Protein AF-A0A963LXM6-F1 (afdb_monomer_lite)

Foldseek 3Di:
DEDEDQALVSLCCCVVVVHDYYDFDPPPPPPGTHDAPQQDDDDPHGHQDPDPDSCLVSRVRCVVVVVVVVVVVD

Structure (mmCIF, N/CA/C/O backbone):
data_AF-A0A963LXM6-F1
#
_entry.id   AF-A0A963LXM6-F1
#
loop_
_atom_site.group_PDB
_atom_site.id
_atom_site.type_symbol
_atom_site.label_atom_id
_atom_site.label_alt_id
_atom_site.label_comp_id
_atom_site.label_asym_id
_atom_site.label_entity_id
_atom_site.label_seq_id
_atom_site.pdbx_PDB_ins_code
_atom_site.Cartn_x
_atom_site.Cartn_y
_atom_site.Cartn_z
_atom_site.occupancy
_atom_site.B_iso_or_equiv
_atom_site.auth_seq_id
_atom_site.auth_comp_id
_atom_site.auth_asym_id
_atom_site.auth_atom_id
_atom_site.pdbx_PDB_model_num
ATOM 1 N N . LEU A 1 1 ? -1.282 3.825 -17.094 1.00 84.88 1 LEU A N 1
ATOM 2 C CA . LEU A 1 1 ? -1.274 4.844 -16.018 1.00 84.88 1 LEU A CA 1
ATOM 3 C C . LEU A 1 1 ? -0.379 4.350 -14.891 1.00 84.88 1 LEU A C 1
ATOM 5 O O . LEU A 1 1 ? -0.384 3.147 -14.655 1.00 84.88 1 LEU A O 1
ATOM 9 N N . LEU A 1 2 ? 0.375 5.253 -14.257 1.00 94.88 2 LEU A N 1
ATOM 10 C CA . LEU A 1 2 ? 1.276 4.966 -13.134 1.00 94.88 2 LEU A CA 1
ATOM 11 C C . LEU A 1 2 ? 0.931 5.913 -11.971 1.00 94.88 2 LEU A C 1
ATOM 13 O O . LEU A 1 2 ? 1.412 7.045 -11.959 1.00 94.88 2 LEU A O 1
ATOM 17 N N . PRO A 1 3 ? 0.027 5.521 -11.055 1.00 96.12 3 PRO A N 1
ATOM 18 C CA . PRO A 1 3 ? -0.391 6.387 -9.959 1.00 96.12 3 PRO A CA 1
ATOM 19 C C . PRO A 1 3 ? 0.763 6.718 -8.998 1.00 96.12 3 PRO A C 1
ATOM 21 O O . PRO A 1 3 ? 1.463 5.820 -8.518 1.00 96.12 3 PRO A O 1
ATOM 24 N N . HIS A 1 4 ? 0.908 8.007 -8.686 1.00 96.25 4 HIS A N 1
ATOM 25 C CA . HIS A 1 4 ? 1.781 8.518 -7.626 1.00 96.25 4 HIS A CA 1
ATOM 26 C C . HIS A 1 4 ? 1.192 8.217 -6.240 1.00 96.25 4 HIS A C 1
ATOM 28 O O . HIS A 1 4 ? -0.030 8.161 -6.086 1.00 96.25 4 HIS A O 1
ATOM 34 N N . GLY A 1 5 ? 2.046 8.072 -5.222 1.00 94.50 5 GLY A N 1
ATOM 35 C CA . GLY A 1 5 ? 1.629 8.100 -3.813 1.00 94.50 5 GLY A CA 1
ATOM 36 C C . GLY A 1 5 ? 2.076 6.912 -2.963 1.00 94.50 5 GLY A C 1
ATOM 37 O O . GLY A 1 5 ? 2.012 6.991 -1.740 1.00 94.50 5 GLY A O 1
ATOM 38 N N . GLY A 1 6 ? 2.564 5.823 -3.562 1.00 93.31 6 GLY A N 1
ATOM 39 C CA . GLY A 1 6 ? 3.306 4.800 -2.812 1.00 93.31 6 GLY A CA 1
ATOM 40 C C . GLY A 1 6 ? 2.546 4.021 -1.731 1.00 93.31 6 GLY A C 1
ATOM 41 O O . GLY A 1 6 ? 3.192 3.430 -0.863 1.00 93.31 6 GLY A O 1
ATOM 42 N N . HIS A 1 7 ? 1.208 4.024 -1.758 1.00 94.50 7 HIS A N 1
ATOM 43 C CA . HIS A 1 7 ? 0.340 3.439 -0.728 1.00 94.50 7 HIS A CA 1
ATOM 44 C C . HIS A 1 7 ? -0.457 2.223 -1.230 1.00 94.50 7 HIS A C 1
ATOM 46 O O . HIS A 1 7 ? -0.677 2.061 -2.432 1.00 94.50 7 HIS A O 1
ATOM 52 N N . LEU A 1 8 ? -0.931 1.379 -0.302 1.00 95.06 8 LEU A N 1
ATOM 53 C CA . LEU A 1 8 ? -1.640 0.116 -0.587 1.00 95.06 8 LEU A CA 1
ATOM 54 C C . LEU A 1 8 ? -2.816 0.274 -1.564 1.00 95.06 8 LEU A C 1
ATOM 56 O O . LEU A 1 8 ? -3.010 -0.566 -2.435 1.00 95.06 8 LEU A O 1
ATOM 60 N N . ILE A 1 9 ? -3.558 1.382 -1.489 1.00 95.50 9 ILE A N 1
ATOM 61 C CA . ILE A 1 9 ? -4.685 1.642 -2.400 1.00 95.50 9 ILE A CA 1
ATOM 62 C C . ILE A 1 9 ? -4.232 1.663 -3.873 1.00 95.50 9 ILE A C 1
ATOM 64 O O . ILE A 1 9 ? -4.922 1.111 -4.726 1.00 95.50 9 ILE A O 1
ATOM 68 N N . ASN A 1 10 ? -3.058 2.227 -4.184 1.00 96.00 10 ASN A N 1
ATOM 69 C CA . ASN A 1 10 ? -2.552 2.249 -5.560 1.00 96.00 10 ASN A CA 1
ATOM 70 C C . ASN A 1 10 ? -2.214 0.842 -6.048 1.00 96.00 10 ASN A C 1
ATOM 72 O O . ASN A 1 10 ? -2.520 0.518 -7.192 1.00 96.00 10 ASN A O 1
ATOM 76 N N . LEU A 1 11 ? -1.639 0.005 -5.178 1.00 96.00 11 LEU A N 1
ATOM 77 C CA . LEU A 1 11 ? -1.331 -1.387 -5.502 1.00 96.00 11 LEU A CA 1
ATOM 78 C C . LEU A 1 11 ? -2.605 -2.158 -5.878 1.00 96.00 11 LEU A C 1
ATOM 80 O O . LEU A 1 11 ? -2.625 -2.857 -6.888 1.00 96.00 11 LEU A O 1
ATOM 84 N N . HIS A 1 12 ? -3.690 -1.965 -5.120 1.00 96.88 12 HIS A N 1
ATOM 85 C CA . HIS A 1 12 ? -4.999 -2.560 -5.414 1.00 96.88 12 HIS A CA 1
ATOM 86 C C . HIS A 1 12 ? -5.608 -2.044 -6.720 1.00 96.88 12 HIS A C 1
ATOM 88 O O . HIS A 1 12 ? -6.086 -2.841 -7.521 1.00 96.88 12 HIS A O 1
ATOM 94 N N . ILE A 1 13 ? -5.563 -0.732 -6.977 1.00 96.69 13 ILE A N 1
ATOM 95 C CA . ILE A 1 13 ? -6.075 -0.145 -8.228 1.00 96.69 13 ILE A CA 1
ATOM 96 C C . ILE A 1 13 ? -5.307 -0.693 -9.435 1.00 96.69 13 ILE A C 1
ATOM 98 O O . ILE A 1 13 ? -5.913 -1.076 -10.435 1.00 96.69 13 ILE A O 1
ATOM 102 N N . VAL A 1 14 ? -3.977 -0.747 -9.348 1.00 96.88 14 VAL A N 1
ATOM 103 C CA . VAL A 1 14 ? -3.127 -1.249 -10.431 1.00 96.88 14 VAL A CA 1
ATOM 104 C C . VAL A 1 14 ? -3.392 -2.726 -10.697 1.00 96.88 14 VAL A C 1
ATOM 106 O O . VAL A 1 14 ? -3.585 -3.092 -11.855 1.00 96.88 14 VAL A O 1
ATOM 109 N N . ALA A 1 15 ? -3.447 -3.551 -9.648 1.00 95.19 15 ALA A N 1
ATOM 110 C CA . ALA A 1 15 ? -3.698 -4.983 -9.775 1.00 95.19 15 ALA A CA 1
ATOM 111 C C . ALA A 1 15 ? -5.122 -5.281 -10.274 1.00 95.19 15 ALA A C 1
ATOM 113 O O . ALA A 1 15 ? -5.301 -6.098 -11.173 1.00 95.19 15 ALA A O 1
ATOM 114 N N . GLY A 1 16 ? -6.131 -4.600 -9.726 1.00 96.25 16 GLY A N 1
ATOM 115 C CA . GLY A 1 16 ? -7.539 -4.847 -10.038 1.00 96.25 16 GLY A CA 1
ATOM 116 C C . GLY A 1 16 ? -7.977 -4.331 -11.409 1.00 96.25 16 GLY A C 1
ATOM 117 O O . GLY A 1 16 ? -8.843 -4.935 -12.036 1.00 96.25 16 GLY A O 1
ATOM 118 N N . LEU A 1 17 ? -7.380 -3.236 -11.892 1.00 97.38 17 LEU A N 1
ATOM 119 C CA . LEU A 1 17 ? -7.727 -2.631 -13.185 1.00 97.38 17 LEU A CA 1
ATOM 120 C C . LEU A 1 17 ? -6.725 -2.947 -14.304 1.00 97.38 17 LEU A C 1
ATOM 122 O O . LEU A 1 17 ? -6.888 -2.449 -15.417 1.00 97.38 17 LEU A O 1
ATOM 126 N N . GLY A 1 18 ? -5.680 -3.734 -14.031 1.00 95.62 18 GLY A N 1
ATOM 127 C CA . GLY A 1 18 ? -4.661 -4.080 -15.025 1.00 95.62 18 GLY A CA 1
ATOM 128 C C . GLY A 1 18 ? -3.861 -2.871 -15.521 1.00 95.62 18 GLY A C 1
ATOM 129 O O . GLY A 1 18 ? -3.624 -2.727 -16.721 1.00 95.62 18 GLY A O 1
ATOM 130 N N . LEU A 1 19 ? -3.472 -1.966 -14.616 1.00 96.12 19 LEU A N 1
ATOM 131 C CA . LEU A 1 19 ? -2.620 -0.825 -14.967 1.00 96.12 19 LEU A CA 1
ATOM 132 C C . LEU A 1 19 ? -1.139 -1.236 -15.049 1.00 96.12 19 LEU A C 1
ATOM 134 O O . LEU A 1 19 ? -0.761 -2.352 -14.714 1.00 96.12 19 LEU A O 1
ATOM 138 N N . GLY A 1 20 ? -0.279 -0.308 -15.482 1.00 94.25 20 GLY A N 1
ATOM 139 C CA . GLY A 1 20 ? 1.136 -0.604 -15.739 1.00 94.25 20 GLY A CA 1
ATOM 140 C C . GLY A 1 20 ? 2.024 -0.722 -14.495 1.00 94.25 20 GLY A C 1
ATOM 141 O O . GLY A 1 20 ? 3.126 -1.244 -14.601 1.00 94.25 20 GLY A O 1
ATOM 142 N N . GLY A 1 21 ? 1.591 -0.210 -13.340 1.00 95.31 21 GLY A N 1
ATOM 143 C CA . GLY A 1 21 ? 2.403 -0.142 -12.122 1.00 95.31 21 GLY A CA 1
ATOM 144 C C . GLY A 1 21 ? 2.024 1.042 -11.233 1.00 95.31 21 GLY A C 1
ATOM 145 O O . GLY A 1 21 ? 1.201 1.875 -11.613 1.00 95.31 21 GLY A O 1
ATOM 146 N N . CYS A 1 22 ? 2.646 1.140 -10.062 1.00 95.75 22 CYS A N 1
ATOM 147 C CA . CYS A 1 22 ? 2.599 2.322 -9.204 1.00 95.75 22 CYS A CA 1
ATOM 148 C C . CYS A 1 22 ? 3.914 2.491 -8.447 1.00 95.75 22 CYS A C 1
ATOM 150 O O . CYS A 1 22 ? 4.714 1.563 -8.335 1.00 95.75 22 CYS A O 1
ATOM 152 N N . GLU A 1 23 ? 4.118 3.689 -7.914 1.00 95.31 23 GLU A N 1
ATOM 153 C CA . GLU A 1 23 ? 5.235 3.965 -7.018 1.00 95.31 23 GLU A CA 1
ATOM 154 C C . GLU A 1 23 ? 5.121 3.163 -5.714 1.00 95.31 23 GLU A C 1
ATOM 156 O O . GLU A 1 23 ? 4.030 2.764 -5.298 1.00 95.31 23 GLU A O 1
ATOM 161 N N . VAL A 1 24 ? 6.260 2.986 -5.046 1.00 92.44 24 VAL A N 1
ATOM 162 C CA . VAL A 1 24 ? 6.378 2.488 -3.673 1.00 92.44 24 VAL A CA 1
ATOM 163 C C . VAL A 1 24 ? 7.499 3.263 -2.983 1.00 92.44 24 VAL A C 1
ATOM 165 O O . VAL A 1 24 ? 8.499 3.601 -3.616 1.00 92.44 24 VAL A O 1
ATOM 168 N N . TYR A 1 25 ? 7.347 3.538 -1.686 1.00 92.12 25 TYR A N 1
ATOM 169 C CA . TYR A 1 25 ? 8.321 4.306 -0.906 1.00 92.12 25 TYR A CA 1
ATOM 170 C C . TYR A 1 25 ? 8.922 3.487 0.250 1.00 92.12 25 TYR A C 1
ATOM 172 O O . TYR A 1 25 ? 8.518 3.652 1.406 1.00 92.12 25 TYR A O 1
ATOM 180 N N . PRO A 1 26 ? 9.888 2.588 -0.013 1.00 85.38 26 PRO A N 1
ATOM 181 C CA . PRO A 1 26 ? 10.622 1.921 1.053 1.00 85.38 26 PRO A CA 1
ATOM 182 C C . PRO A 1 26 ? 11.397 2.950 1.888 1.00 85.38 26 PRO A C 1
ATOM 184 O O . PRO A 1 26 ? 12.220 3.695 1.363 1.00 85.38 26 PRO A O 1
ATOM 187 N N . GLY A 1 27 ? 11.131 2.995 3.195 1.00 86.38 27 GLY A N 1
ATOM 188 C CA . GLY A 1 27 ? 11.909 3.794 4.149 1.00 86.38 27 GLY A CA 1
ATOM 189 C C . GLY A 1 27 ? 11.529 5.272 4.291 1.00 86.38 27 GLY A C 1
ATOM 190 O O . GLY A 1 27 ? 12.099 5.938 5.149 1.00 86.38 27 GLY A O 1
ATOM 191 N N . VAL A 1 28 ? 10.554 5.792 3.537 1.00 93.56 28 VAL A N 1
ATOM 192 C CA . VAL 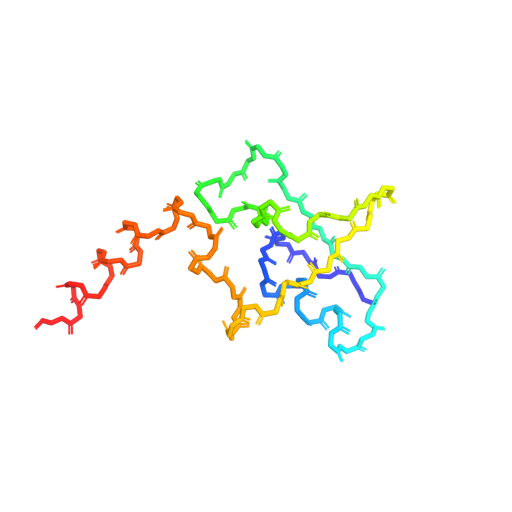A 1 28 ? 10.043 7.165 3.723 1.00 93.56 28 VAL A CA 1
ATOM 193 C C . VAL A 1 28 ? 8.517 7.185 3.854 1.00 93.56 28 VAL A C 1
ATOM 195 O O . VAL A 1 28 ? 7.835 6.241 3.460 1.00 93.56 28 VAL A O 1
ATOM 198 N N . PHE A 1 29 ? 7.986 8.243 4.475 1.00 94.62 29 PHE A N 1
ATOM 199 C CA . PHE A 1 29 ? 6.550 8.436 4.745 1.00 94.62 29 PHE A CA 1
ATOM 200 C C . PHE A 1 29 ? 5.896 7.354 5.623 1.00 94.62 29 PHE A C 1
ATOM 202 O O . PHE A 1 29 ? 4.686 7.136 5.557 1.00 94.62 29 PHE A O 1
ATOM 209 N N . GLN A 1 30 ? 6.680 6.673 6.463 1.00 94.00 30 GLN A N 1
ATOM 210 C CA . GLN A 1 30 ? 6.141 5.737 7.451 1.00 94.00 30 GLN A CA 1
ATOM 211 C C . GLN A 1 30 ? 5.193 6.450 8.438 1.00 94.00 30 GLN A C 1
ATOM 213 O O . GLN A 1 30 ? 5.426 7.617 8.762 1.00 94.00 30 GLN A O 1
ATOM 218 N N . PRO A 1 31 ? 4.132 5.773 8.920 1.00 93.81 31 PRO A N 1
ATOM 219 C CA . PRO A 1 31 ? 3.775 4.370 8.650 1.00 93.81 31 PRO A CA 1
ATOM 220 C C . PRO A 1 31 ? 2.968 4.142 7.352 1.00 93.81 31 PRO A C 1
ATOM 222 O O . PRO A 1 31 ? 2.639 3.005 7.017 1.00 93.81 31 PRO A O 1
ATOM 225 N N . PHE A 1 32 ? 2.634 5.201 6.606 1.00 93.44 32 PHE A N 1
ATOM 226 C CA . PHE A 1 32 ? 1.723 5.140 5.451 1.00 93.44 32 PHE A CA 1
ATOM 227 C C . PHE A 1 32 ? 2.391 4.691 4.146 1.00 93.44 32 PHE A C 1
ATOM 229 O O . PHE A 1 32 ? 1.744 4.074 3.301 1.00 93.44 32 PHE A O 1
ATOM 236 N N . GLY A 1 33 ? 3.677 5.000 3.980 1.00 91.94 33 GLY A N 1
ATOM 237 C CA . GLY A 1 33 ? 4.473 4.586 2.832 1.00 91.94 33 GLY A CA 1
ATOM 238 C C . GLY A 1 33 ? 4.785 3.089 2.844 1.00 91.94 33 GLY A C 1
ATOM 239 O O . GLY A 1 33 ? 4.974 2.470 3.897 1.00 91.94 33 GLY A O 1
ATOM 240 N N . GLY A 1 34 ? 4.872 2.501 1.653 1.00 91.50 34 GLY A N 1
ATOM 241 C CA . GLY A 1 34 ? 5.252 1.101 1.483 1.00 91.50 34 GLY A CA 1
ATOM 242 C C . GLY A 1 34 ? 4.150 0.110 1.864 1.00 91.50 34 GLY A C 1
ATOM 243 O O . GLY A 1 34 ? 3.084 0.472 2.366 1.00 91.50 34 GLY A O 1
ATOM 244 N N . TYR A 1 35 ? 4.418 -1.170 1.630 1.00 92.94 35 TYR A N 1
ATOM 245 C CA . TYR A 1 35 ? 3.438 -2.248 1.778 1.00 92.94 35 TYR A CA 1
ATOM 246 C C . TYR A 1 35 ? 3.744 -3.144 2.978 1.00 92.94 35 TYR A C 1
ATOM 248 O O . TYR A 1 35 ? 4.798 -3.010 3.603 1.00 92.94 35 TYR A O 1
ATOM 256 N N . SER A 1 36 ? 2.815 -4.041 3.312 1.00 92.50 36 SER A N 1
ATOM 257 C CA . SER A 1 36 ? 3.111 -5.129 4.243 1.00 92.50 36 SER A CA 1
ATOM 258 C C . SER A 1 36 ? 4.152 -6.069 3.622 1.00 92.50 36 SER A C 1
ATOM 260 O O . SER A 1 36 ? 4.301 -6.140 2.397 1.00 92.50 36 SER A O 1
ATOM 262 N N . ALA A 1 37 ? 4.873 -6.819 4.459 1.00 88.56 37 ALA A N 1
ATOM 263 C CA . ALA A 1 37 ? 5.852 -7.798 3.982 1.00 88.56 37 ALA A CA 1
ATOM 264 C C . ALA A 1 37 ? 5.223 -8.851 3.048 1.00 88.56 37 ALA A C 1
ATOM 266 O O . ALA A 1 37 ? 5.890 -9.341 2.140 1.00 88.56 37 ALA A O 1
ATOM 267 N N . GLY A 1 38 ? 3.932 -9.150 3.232 1.00 91.62 38 GLY A N 1
ATOM 268 C CA . GLY A 1 38 ? 3.184 -10.088 2.395 1.00 91.62 38 GLY A CA 1
ATOM 269 C C . GLY A 1 38 ? 2.932 -9.605 0.964 1.00 91.62 38 GLY A C 1
ATOM 270 O O . GLY A 1 38 ? 2.633 -10.429 0.106 1.00 91.62 38 GLY A O 1
ATOM 271 N N . CYS A 1 39 ? 3.070 -8.306 0.676 1.00 93.88 39 CYS A N 1
ATOM 272 C CA . CYS A 1 39 ? 2.829 -7.777 -0.667 1.00 93.88 39 CYS A CA 1
ATOM 273 C C . CYS A 1 39 ? 4.008 -7.952 -1.634 1.00 93.88 39 CYS A C 1
ATOM 275 O O . CYS A 1 39 ? 3.842 -7.815 -2.847 1.00 93.88 39 CYS A O 1
ATOM 277 N N . MET A 1 40 ? 5.220 -8.183 -1.126 1.00 85.69 40 MET A N 1
ATOM 278 C CA . MET A 1 40 ? 6.426 -8.199 -1.954 1.00 85.69 40 MET A CA 1
ATOM 279 C C . MET A 1 40 ? 6.685 -9.593 -2.520 1.00 85.69 40 MET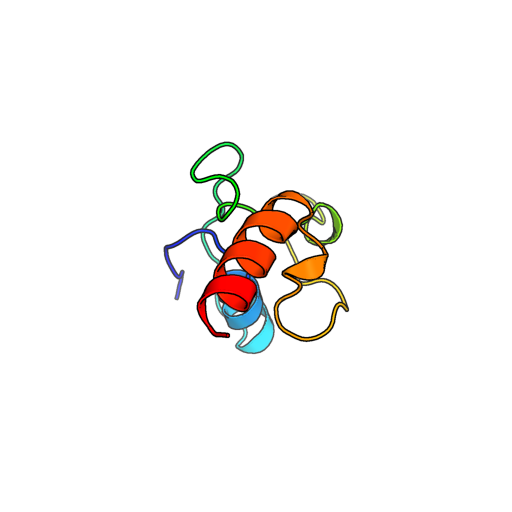 A C 1
ATOM 281 O O . MET A 1 40 ? 6.808 -10.556 -1.769 1.00 85.69 40 MET A O 1
ATOM 285 N N . VAL A 1 41 ? 6.817 -9.688 -3.848 1.00 79.88 41 VAL A N 1
ATOM 286 C CA . VAL A 1 41 ? 7.080 -10.961 -4.534 1.00 79.88 41 VAL A CA 1
ATOM 287 C C . VAL A 1 41 ? 8.571 -11.082 -4.867 1.00 79.88 41 VAL A C 1
ATOM 289 O O . VAL A 1 41 ? 9.298 -11.791 -4.180 1.00 79.88 41 VAL A O 1
ATOM 292 N N . SER A 1 42 ? 9.047 -10.399 -5.917 1.00 84.19 42 SER A N 1
ATOM 293 C CA . SER A 1 42 ? 10.467 -10.295 -6.314 1.00 84.19 42 SER A CA 1
ATOM 294 C C . SER A 1 42 ? 10.623 -9.403 -7.557 1.00 84.19 42 SER A C 1
ATOM 296 O O . SER A 1 42 ? 9.634 -9.064 -8.203 1.00 84.19 42 SER A O 1
ATOM 298 N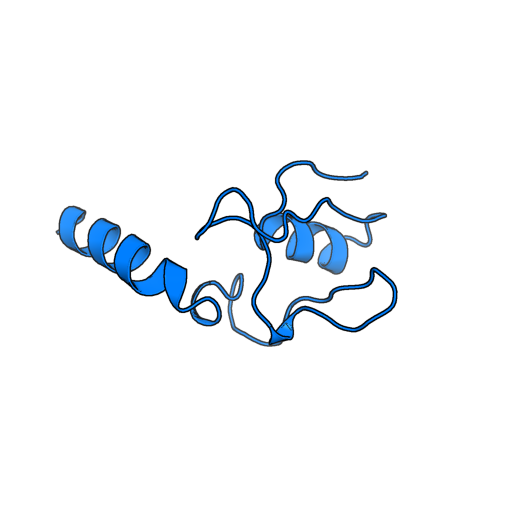 N . GLN A 1 43 ? 11.859 -9.029 -7.920 1.00 89.06 43 GLN A N 1
ATOM 299 C CA . GLN A 1 43 ? 12.186 -8.387 -9.211 1.00 89.06 43 GLN A CA 1
ATOM 300 C C . GLN A 1 43 ? 11.340 -7.139 -9.531 1.00 89.06 43 GLN A C 1
ATOM 302 O O . GLN A 1 43 ? 10.849 -6.981 -10.645 1.00 89.06 43 GLN A O 1
ATOM 307 N N . GLY A 1 44 ? 11.104 -6.278 -8.537 1.00 87.56 44 GLY A N 1
ATOM 308 C CA . GLY A 1 44 ? 10.289 -5.069 -8.711 1.00 87.56 44 GLY A CA 1
ATOM 309 C C . GLY A 1 44 ? 8.777 -5.311 -8.816 1.00 87.56 44 GLY A C 1
ATOM 310 O O . GLY A 1 44 ? 8.045 -4.371 -9.105 1.00 87.56 44 GLY A O 1
ATOM 311 N N . HIS A 1 45 ? 8.300 -6.534 -8.564 1.00 91.62 45 HIS A N 1
ATOM 312 C CA . HIS A 1 45 ? 6.879 -6.873 -8.563 1.00 91.62 45 HIS A CA 1
ATOM 313 C C . HIS A 1 45 ? 6.335 -7.008 -7.139 1.00 91.62 45 HIS A C 1
ATOM 315 O O . HIS A 1 45 ? 6.965 -7.596 -6.251 1.00 91.62 45 HIS A O 1
ATOM 321 N N . ALA A 1 46 ? 5.122 -6.496 -6.957 1.00 93.88 46 ALA A N 1
ATOM 322 C CA . ALA A 1 46 ? 4.330 -6.611 -5.745 1.00 93.88 46 ALA A CA 1
ATOM 323 C C . ALA A 1 46 ? 2.889 -6.981 -6.116 1.00 93.88 46 ALA A C 1
ATOM 325 O O . ALA A 1 46 ? 2.410 -6.617 -7.191 1.00 93.88 46 ALA A O 1
ATOM 326 N N . LEU A 1 47 ? 2.204 -7.688 -5.223 1.00 94.81 47 LEU A N 1
ATOM 327 C CA . LEU A 1 47 ? 0.787 -8.023 -5.338 1.00 94.81 47 LEU A CA 1
ATOM 328 C C . LEU A 1 47 ? 0.089 -7.727 -4.007 1.00 94.81 47 LEU A C 1
ATOM 330 O O . LEU A 1 47 ? 0.708 -7.887 -2.956 1.00 94.81 47 LEU A O 1
ATOM 334 N N . PRO A 1 48 ? -1.187 -7.309 -4.008 1.00 96.12 48 PRO A N 1
ATOM 335 C CA . PRO A 1 48 ? -1.979 -7.321 -2.788 1.00 96.12 48 PRO A CA 1
ATOM 336 C C . PRO A 1 48 ? -2.004 -8.719 -2.163 1.00 96.12 48 PRO A C 1
ATOM 338 O O . PRO A 1 48 ? -1.969 -9.729 -2.868 1.00 96.12 48 PRO A O 1
ATOM 341 N N . THR A 1 49 ? -2.095 -8.776 -0.839 1.00 96.06 49 THR A N 1
ATOM 342 C CA . THR A 1 49 ? -2.360 -10.031 -0.134 1.00 96.06 49 THR A CA 1
ATOM 343 C C . THR A 1 49 ? -3.831 -10.429 -0.285 1.00 96.06 49 THR A C 1
ATOM 345 O O . THR A 1 49 ? -4.639 -9.713 -0.877 1.00 96.06 49 THR A O 1
ATOM 348 N N . ALA A 1 50 ? -4.196 -11.580 0.279 1.00 95.81 50 ALA A N 1
ATOM 349 C CA . ALA A 1 50 ? -5.586 -12.018 0.366 1.00 95.81 50 ALA A CA 1
ATOM 350 C C . ALA A 1 50 ? -6.361 -11.374 1.538 1.00 95.81 50 ALA A C 1
ATOM 352 O O . ALA A 1 50 ? -7.494 -11.778 1.805 1.00 95.81 50 ALA A O 1
ATOM 353 N N . ALA A 1 51 ? -5.766 -10.419 2.265 1.00 96.81 51 ALA A N 1
ATOM 354 C CA . ALA A 1 51 ? -6.442 -9.746 3.366 1.00 96.81 51 ALA A CA 1
ATOM 355 C C . ALA A 1 51 ? -7.695 -8.994 2.879 1.00 96.81 51 ALA A C 1
ATOM 357 O O . ALA A 1 51 ? -7.675 -8.399 1.798 1.00 96.81 51 ALA A O 1
ATOM 358 N N . PRO A 1 52 ? -8.786 -8.979 3.667 1.00 96.50 52 PRO A N 1
ATOM 359 C CA . PRO A 1 52 ? -9.970 -8.200 3.329 1.00 96.50 52 PRO A CA 1
ATOM 360 C C . PRO A 1 52 ? -9.668 -6.703 3.171 1.00 96.50 52 PRO A C 1
ATOM 362 O O . PRO A 1 52 ? -8.862 -6.124 3.899 1.00 96.50 52 PRO A O 1
ATOM 365 N N . GLY A 1 53 ? -10.369 -6.053 2.240 1.00 95.88 53 GLY A N 1
ATOM 366 C CA . GLY A 1 53 ? -10.210 -4.621 1.989 1.00 95.88 53 GLY A CA 1
ATOM 367 C C . GLY A 1 53 ? -8.837 -4.279 1.405 1.00 95.88 53 GLY A C 1
ATOM 368 O O . GLY A 1 53 ? -8.374 -4.927 0.471 1.00 95.88 53 GLY A O 1
ATOM 369 N N . PHE A 1 54 ? -8.198 -3.232 1.935 1.00 95.94 54 PHE A N 1
ATOM 370 C CA . PHE A 1 54 ? -6.899 -2.758 1.442 1.00 95.94 54 PHE A CA 1
ATOM 371 C C . PHE A 1 54 ? -5.690 -3.393 2.150 1.00 95.94 54 PHE A C 1
ATOM 373 O O . PHE A 1 54 ? -4.560 -3.061 1.793 1.00 95.94 54 PHE A O 1
ATOM 380 N N . GLY A 1 55 ? -5.900 -4.287 3.125 1.00 95.81 55 GLY A N 1
ATOM 381 C CA . GLY A 1 55 ? -4.820 -4.926 3.891 1.00 95.81 55 GLY A CA 1
ATOM 382 C C . GLY A 1 55 ? -4.108 -3.985 4.870 1.00 95.81 55 GLY A C 1
ATOM 383 O O . GLY A 1 55 ? -2.910 -4.129 5.108 1.00 95.81 55 GLY A O 1
ATOM 384 N N . LEU A 1 56 ? -4.815 -2.993 5.424 1.00 95.69 56 LEU A N 1
ATOM 385 C CA . LEU A 1 56 ? -4.227 -2.041 6.378 1.00 95.69 56 LEU A CA 1
ATOM 386 C C . LEU A 1 56 ? -3.815 -2.733 7.684 1.00 95.69 56 LEU A C 1
ATOM 388 O O . LEU A 1 56 ? -2.812 -2.373 8.292 1.00 95.69 56 LEU A O 1
ATOM 392 N N . GLU A 1 57 ? -4.566 -3.758 8.080 1.00 95.50 57 GLU A N 1
ATOM 393 C CA . GLU A 1 57 ? -4.367 -4.571 9.278 1.00 95.50 57 GLU A CA 1
ATOM 394 C C . GLU A 1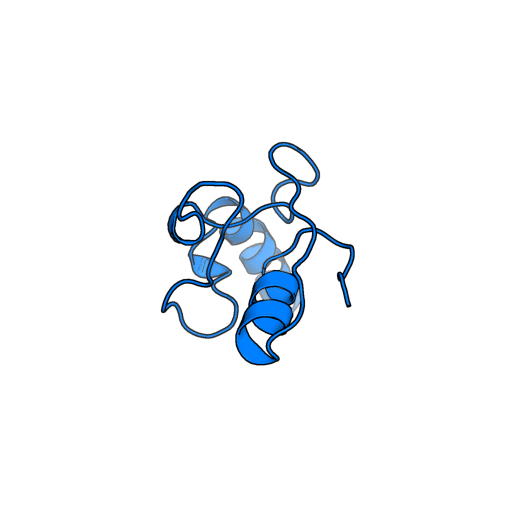 57 ? -3.058 -5.374 9.235 1.00 95.50 57 GLU A C 1
ATOM 396 O O . GLU A 1 57 ? -2.525 -5.746 10.279 1.00 95.50 57 GLU A O 1
ATOM 401 N N . GLU A 1 58 ? -2.508 -5.606 8.042 1.00 95.56 58 GLU A N 1
ATOM 402 C CA . GLU A 1 58 ? -1.229 -6.292 7.845 1.00 95.56 58 GLU A CA 1
ATOM 403 C C . GLU A 1 58 ? -0.016 -5.350 7.909 1.00 95.56 58 GLU A C 1
ATOM 405 O O . GLU A 1 58 ? 1.119 -5.796 7.727 1.00 95.56 58 GLU A O 1
ATOM 410 N N . LYS A 1 59 ? -0.229 -4.055 8.177 1.00 94.62 59 LYS A N 1
ATOM 411 C CA . LYS A 1 59 ? 0.820 -3.092 8.540 1.00 94.62 59 LYS A CA 1
ATOM 412 C C . LYS A 1 59 ? 0.674 -2.736 10.024 1.00 94.62 59 LYS A C 1
ATOM 414 O O . LYS A 1 59 ? -0.076 -1.812 10.353 1.00 94.62 59 LYS A O 1
ATOM 419 N N . PRO A 1 60 ? 1.367 -3.443 10.938 1.00 94.81 60 PRO A N 1
ATOM 420 C CA . PRO A 1 60 ? 1.247 -3.220 12.379 1.00 94.81 60 PRO A CA 1
ATOM 421 C C . PRO A 1 60 ? 1.492 -1.766 12.794 1.00 94.81 60 PRO A C 1
ATOM 423 O O . PRO A 1 60 ? 0.873 -1.283 13.737 1.00 94.81 60 PRO A O 1
ATOM 426 N N . GLU A 1 61 ? 2.337 -1.046 12.057 1.00 94.25 61 GLU A N 1
ATOM 427 C CA . GLU A 1 61 ? 2.682 0.353 12.308 1.00 94.25 61 GLU A CA 1
ATOM 428 C C . GLU A 1 61 ? 1.500 1.312 12.079 1.00 94.25 61 GLU A C 1
ATOM 430 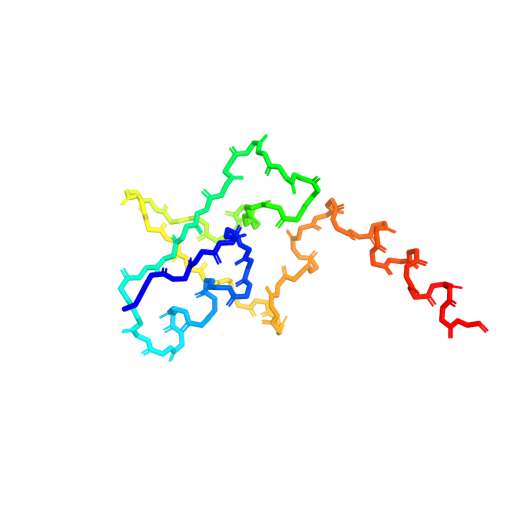O O . GLU A 1 61 ? 1.508 2.433 12.585 1.00 94.25 61 GLU A O 1
ATOM 435 N N . LEU A 1 62 ? 0.467 0.892 11.337 1.00 95.75 62 LEU A N 1
ATOM 436 C CA . LEU A 1 62 ? -0.767 1.664 11.158 1.00 95.75 62 LEU A CA 1
ATOM 437 C C . LEU A 1 62 ? -1.768 1.470 12.299 1.00 95.75 62 LEU A C 1
ATOM 439 O O . LEU A 1 62 ? -2.663 2.302 12.460 1.00 95.75 62 LEU A O 1
ATOM 443 N N . LYS A 1 63 ? -1.633 0.408 13.101 1.00 95.44 63 LYS A N 1
ATOM 444 C CA . LYS A 1 63 ? -2.629 0.015 14.107 1.00 95.44 63 LYS A CA 1
ATOM 445 C C . LYS A 1 63 ? -2.952 1.148 15.081 1.00 95.44 63 LYS A C 1
ATOM 447 O O . LYS A 1 63 ? -4.123 1.474 15.271 1.00 95.44 63 LYS A O 1
ATOM 452 N N . ASP A 1 64 ? -1.926 1.771 15.653 1.00 95.06 64 ASP A N 1
ATOM 453 C CA . ASP A 1 64 ? -2.100 2.819 16.666 1.00 95.06 64 ASP A CA 1
ATOM 454 C C . ASP A 1 64 ? -2.686 4.104 16.066 1.00 95.06 64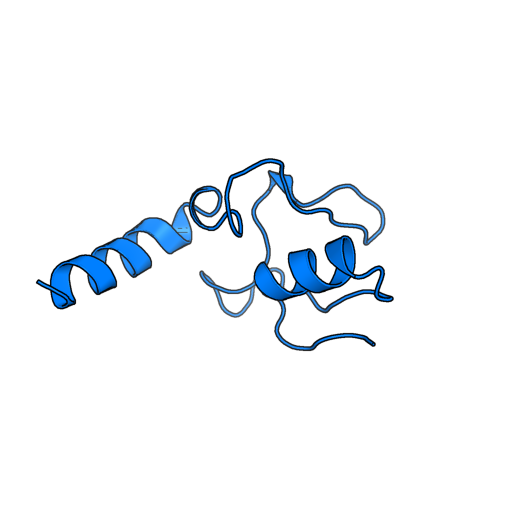 ASP A C 1
ATOM 456 O O . ASP A 1 64 ? -3.505 4.780 16.693 1.00 95.06 64 ASP A O 1
ATOM 460 N N . VAL A 1 65 ? -2.327 4.418 14.816 1.00 95.50 65 VAL A N 1
ATOM 461 C CA . VAL A 1 65 ? -2.874 5.570 14.087 1.00 95.50 65 VAL A CA 1
ATOM 462 C C . VAL A 1 65 ? -4.367 5.378 13.823 1.00 95.50 65 VAL A C 1
ATOM 464 O O . VAL A 1 65 ? -5.157 6.283 14.086 1.00 95.50 65 VAL A O 1
ATOM 467 N N . ILE A 1 66 ? -4.766 4.196 13.346 1.00 95.38 66 ILE A N 1
ATOM 468 C CA . ILE A 1 66 ? -6.173 3.871 13.089 1.00 95.38 66 ILE A CA 1
ATOM 469 C C . ILE A 1 66 ? -6.967 3.882 14.400 1.00 95.38 66 ILE A C 1
ATOM 471 O O . ILE A 1 66 ? -8.021 4.511 14.468 1.00 95.38 66 ILE A O 1
ATOM 475 N N . ALA A 1 67 ? -6.445 3.258 15.461 1.00 95.44 67 ALA A N 1
ATOM 476 C CA . ALA A 1 67 ? -7.094 3.243 16.771 1.00 95.44 67 ALA A CA 1
ATOM 477 C C . ALA A 1 67 ? -7.321 4.662 17.325 1.00 95.44 67 ALA A C 1
ATOM 479 O O . ALA A 1 67 ? -8.411 4.963 17.808 1.00 95.44 67 ALA A O 1
ATOM 480 N N . SER A 1 68 ? -6.332 5.552 17.181 1.00 95.94 68 SER A N 1
ATOM 481 C CA . SER A 1 68 ? -6.433 6.969 17.566 1.00 95.94 68 SER A CA 1
ATOM 482 C C . SER A 1 68 ? -7.535 7.719 16.809 1.00 95.94 68 SER A C 1
ATOM 484 O O . SER A 1 68 ? -8.217 8.566 17.387 1.00 95.94 68 SER A O 1
ATOM 486 N N . LEU A 1 69 ? -7.742 7.423 15.522 1.00 95.00 69 LEU A N 1
ATOM 487 C CA . LEU A 1 69 ? -8.826 8.030 14.742 1.00 95.00 69 LEU A CA 1
ATOM 488 C C . LEU A 1 69 ? -10.198 7.523 15.193 1.00 95.00 69 LEU A C 1
ATOM 490 O O . LEU A 1 69 ? -11.125 8.317 15.331 1.00 95.00 69 LEU A O 1
ATOM 494 N N . LEU A 1 70 ? -10.314 6.224 15.471 1.00 93.31 70 LEU A N 1
ATOM 495 C CA . LEU A 1 70 ? -11.561 5.620 15.938 1.00 93.31 70 LEU A CA 1
ATOM 496 C C . LEU A 1 70 ? -11.959 6.130 17.326 1.00 93.31 70 LEU A C 1
ATOM 498 O O . LEU A 1 70 ? -13.128 6.431 17.540 1.00 93.31 70 LEU A O 1
ATOM 502 N N . SER A 1 71 ? -11.002 6.310 18.242 1.00 91.56 71 SER A N 1
ATOM 503 C CA . SER A 1 71 ? -11.287 6.858 19.575 1.00 91.56 71 SER A CA 1
ATOM 504 C C . SER A 1 71 ? -11.686 8.336 19.557 1.00 91.56 71 SER A C 1
ATOM 506 O O . SER A 1 71 ? -12.285 8.810 20.511 1.00 91.56 71 SER A O 1
ATOM 508 N N . ARG A 1 72 ? -11.325 9.084 18.505 1.00 81.81 72 ARG A N 1
ATOM 509 C CA . ARG A 1 72 ? -11.722 10.495 18.316 1.00 81.81 72 ARG A CA 1
ATOM 510 C C . ARG A 1 72 ? -13.093 10.651 17.658 1.00 81.81 72 ARG A C 1
ATOM 512 O O . ARG A 1 72 ? -13.625 11.755 17.642 1.00 81.81 72 ARG A O 1
ATOM 519 N N . ALA A 1 73 ? -13.606 9.584 17.053 1.00 69.25 73 ALA A N 1
ATOM 520 C CA . ALA A 1 73 ? -14.910 9.559 16.400 1.00 69.25 73 ALA A CA 1
ATOM 521 C C . ALA A 1 73 ? -16.048 9.139 17.353 1.00 69.25 73 ALA A C 1
ATOM 523 O O . ALA A 1 73 ? -17.199 9.078 16.922 1.00 69.25 73 ALA A O 1
ATOM 524 N N . GLN A 1 74 ? -15.717 8.836 18.614 1.00 55.09 74 GLN A N 1
ATOM 525 C CA . GLN A 1 74 ? -16.641 8.559 19.718 1.00 55.09 74 GLN A CA 1
ATOM 526 C C . GLN A 1 74 ? -16.812 9.806 20.585 1.00 55.09 74 GLN A C 1
ATOM 528 O O . GLN A 1 74 ? -17.950 10.017 21.056 1.00 55.09 74 GLN A O 1
#

Sequence (74 aa):
LLPHGGHLINLHIVAGLGLGGCEVYPGVFQPFGGYSAGCMVSQGHALPTAAPGFGLEEKPELKDVIASLLSRAQ

Radius of gyration: 12.96 Å; chains: 1; bounding box: 29×22×36 Å

pLDDT: mean 92.67, std 6.37, range [55.09, 97.38]

Secondary structure (DSSP, 8-state):
---SS-SHHHHHHHHHHT-S-----TTSSTTTSS--GGGEEETTEE---S-STT-GGG-GGGHHHHHHHHHH--